Protein AF-A0A831TUT5-F1 (afdb_monomer_lite)

Secondary structure (DSSP, 8-state):
-----------HHHHHHHHHHHHHHHHHS---TTHHHHHHHHHHHHHHHHHHHHHHTT-TTHHHHHHHHHHHHHHHHHHHHHHHHH-GGGGGHHHHHHHHHHHHHHHHHTT-TT-HHHHHHHHHHHHHHHHHHHHHTT--SSHHHHHHHHHHHHHHHHHHHHHHHHS---

Radius of gyration: 16.53 Å; chains: 1; bounding box: 41×37×44 Å

Sequence (170 aa):
MKTKRIVIPHEHGGWAMVSVPFLFGMMAGEPQWMHLPLFLGWLFLYLSSYPFLQFLKRTSNREHWLKWGLIYGAVSILCLIPSVILNPSLFYFGPLLLGLLMVNIWHTIHKSERAMLNNICAILIFSIGGPAAYLLSGGSWDRMMALIMLFSFLHFMGSVFFVKSVFRER

pLDDT: mean 89.28, std 10.32, range [39.5, 97.0]

Foldseek 3Di:
DPPLDQQADPDPLVVCLQPVLLVLLQVLFPNDPLSVLVSLLSVLQVSLLVLVLVLLCVDPPNVSSVVSNVVSNVSSCVSCVVLCVQPVVLVVVVVVLVVLSVVLSVCSNVVNCVDPSNVLSSSLNSNVSNLSSNVSRVHDPDPVSVVSSVVSSCVSNVVVVVCCVVVPDD

Structure (mmCIF, N/CA/C/O backbone):
data_AF-A0A831TUT5-F1
#
_entry.id   AF-A0A831TUT5-F1
#
loop_
_atom_site.group_PDB
_atom_site.id
_atom_site.type_symbol
_atom_site.label_atom_id
_atom_site.label_alt_id
_atom_site.label_comp_id
_atom_site.label_asym_id
_atom_site.label_entity_id
_atom_site.label_seq_id
_atom_site.pdbx_PDB_ins_code
_atom_site.Cartn_x
_atom_site.Cartn_y
_atom_site.Cartn_z
_atom_site.occupancy
_atom_site.B_iso_or_equiv
_atom_site.auth_seq_id
_atom_site.auth_comp_id
_atom_site.auth_asym_id
_atom_site.auth_atom_id
_atom_site.pdbx_PDB_model_num
ATOM 1 N N . MET A 1 1 ? -17.697 -23.657 22.730 1.00 39.50 1 MET A N 1
ATOM 2 C CA . MET A 1 1 ? -16.396 -23.172 22.210 1.00 39.50 1 MET A CA 1
ATOM 3 C C . MET A 1 1 ? -16.662 -22.348 20.955 1.00 39.50 1 MET A C 1
ATOM 5 O O . MET A 1 1 ? -17.106 -22.918 19.970 1.00 39.50 1 MET A O 1
ATOM 9 N N . LYS A 1 2 ? -16.507 -21.013 20.989 1.00 42.97 2 LYS A N 1
ATOM 10 C CA . LYS A 1 2 ? -16.704 -20.180 19.787 1.00 42.97 2 LYS A CA 1
ATOM 11 C C . LYS A 1 2 ? -15.617 -20.551 18.777 1.00 42.97 2 LYS A C 1
ATOM 13 O O . LYS A 1 2 ? -14.436 -20.397 19.078 1.00 42.97 2 LYS A O 1
ATOM 18 N N . THR A 1 3 ? -16.011 -21.085 17.625 1.00 44.97 3 THR A N 1
ATOM 19 C CA . THR A 1 3 ? -15.109 -21.386 16.512 1.00 44.97 3 THR A CA 1
ATOM 20 C C . THR A 1 3 ? -14.293 -20.133 16.198 1.00 44.97 3 THR A C 1
ATOM 22 O O . THR A 1 3 ? -14.853 -19.088 15.866 1.00 44.97 3 THR A O 1
ATOM 25 N N . LYS A 1 4 ? -12.968 -20.199 16.388 1.00 55.97 4 LYS A N 1
ATOM 26 C CA . LYS A 1 4 ? -12.047 -19.113 16.024 1.00 55.97 4 LYS A CA 1
ATOM 27 C C . LYS A 1 4 ? -12.074 -18.996 14.499 1.00 55.97 4 LYS A C 1
ATOM 29 O O . LYS A 1 4 ? -11.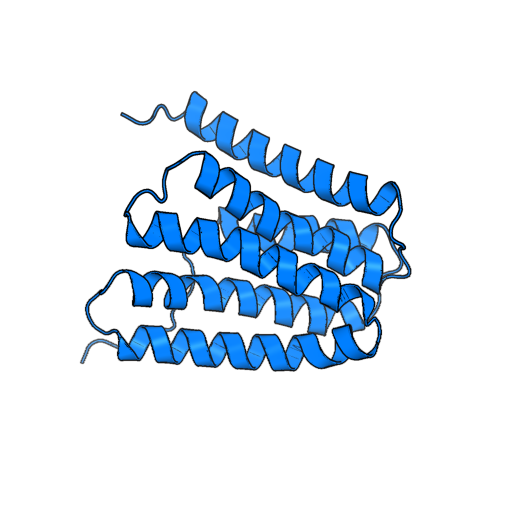375 -19.737 13.815 1.00 55.97 4 LYS A O 1
ATOM 34 N N . ARG A 1 5 ? -12.959 -18.141 13.980 1.00 74.69 5 ARG A N 1
ATOM 35 C CA . ARG A 1 5 ? -13.124 -17.900 12.543 1.00 74.69 5 ARG A CA 1
ATOM 36 C C . ARG A 1 5 ? -11.874 -17.225 11.978 1.00 74.69 5 ARG A C 1
ATOM 38 O O . ARG A 1 5 ? -11.171 -16.508 12.688 1.00 74.69 5 ARG A O 1
ATOM 45 N N . ILE A 1 6 ? -11.606 -17.489 10.704 1.00 74.38 6 ILE A N 1
ATOM 46 C CA . ILE A 1 6 ? -10.573 -16.801 9.929 1.00 74.38 6 ILE A CA 1
ATOM 47 C C . ILE A 1 6 ? -10.918 -15.308 9.895 1.00 74.38 6 ILE A C 1
ATOM 49 O O . ILE A 1 6 ? -12.084 -14.941 9.739 1.00 74.38 6 ILE A O 1
ATOM 53 N N . VAL A 1 7 ? -9.910 -14.457 10.073 1.00 77.38 7 VAL A N 1
ATOM 54 C CA . VAL A 1 7 ? -10.069 -13.002 10.042 1.00 77.38 7 VAL A CA 1
ATOM 55 C C . VAL A 1 7 ? -9.975 -12.529 8.595 1.00 77.38 7 VAL A C 1
ATOM 57 O O . VAL A 1 7 ? -8.916 -12.661 7.983 1.00 77.38 7 VAL A O 1
ATOM 60 N N . ILE A 1 8 ? -11.071 -11.997 8.052 1.00 73.12 8 ILE A N 1
ATOM 61 C CA . ILE A 1 8 ? -11.153 -11.478 6.680 1.00 73.12 8 ILE A CA 1
ATOM 62 C C . ILE A 1 8 ? -11.900 -10.135 6.714 1.00 73.12 8 ILE A C 1
ATOM 64 O O . ILE A 1 8 ? -12.927 -10.051 7.393 1.00 73.12 8 ILE A O 1
ATOM 68 N N . PRO A 1 9 ? -11.427 -9.091 6.007 1.00 78.31 9 PRO A N 1
ATOM 69 C CA . PRO A 1 9 ? -12.164 -7.840 5.860 1.00 78.31 9 PRO A CA 1
ATOM 70 C C . PRO A 1 9 ? -13.530 -8.050 5.191 1.00 78.31 9 PRO A C 1
ATOM 72 O O . PRO A 1 9 ? -13.635 -8.693 4.146 1.00 78.31 9 PRO A O 1
ATOM 75 N N . HIS A 1 10 ? -14.576 -7.464 5.774 1.00 73.88 10 HIS A N 1
ATOM 76 C CA . HIS A 1 10 ? -15.952 -7.561 5.266 1.00 73.88 10 HIS A CA 1
ATOM 77 C C . HIS A 1 10 ? -16.309 -6.472 4.238 1.00 73.88 10 HIS A C 1
ATOM 79 O O . HIS A 1 10 ? -17.385 -6.506 3.651 1.00 73.88 10 HIS A O 1
ATOM 85 N N . GLU A 1 11 ? -15.413 -5.512 4.008 1.00 75.50 11 GLU A N 1
ATOM 86 C CA . GLU A 1 11 ? -15.658 -4.351 3.153 1.00 75.50 11 GLU A CA 1
ATOM 87 C C . GLU A 1 11 ? -15.548 -4.718 1.668 1.00 75.50 11 GLU A C 1
ATOM 89 O O . GLU A 1 11 ? -14.447 -4.822 1.126 1.00 75.50 11 GLU A O 1
ATOM 94 N N . HIS A 1 12 ? -16.684 -4.867 0.979 1.00 76.69 12 HIS A N 1
ATOM 95 C CA . HIS A 1 12 ? -16.717 -5.151 -0.464 1.00 76.69 12 HIS A CA 1
ATOM 96 C C . HIS A 1 12 ? -15.950 -4.109 -1.296 1.00 76.69 12 HIS A C 1
ATOM 98 O O . HIS A 1 12 ? -15.275 -4.466 -2.261 1.00 76.69 12 HIS A O 1
ATOM 104 N N . GLY A 1 13 ? -15.978 -2.835 -0.885 1.00 79.44 13 GLY A N 1
ATOM 105 C CA . GLY A 1 13 ? -15.221 -1.766 -1.543 1.00 79.44 13 GLY A CA 1
ATOM 106 C C . GLY A 1 13 ? -13.702 -1.954 -1.468 1.00 79.44 13 GLY A C 1
ATOM 107 O O . GLY A 1 13 ? -13.004 -1.650 -2.432 1.00 79.44 13 GLY A O 1
ATOM 108 N N . GLY A 1 14 ? -13.185 -2.527 -0.375 1.00 84.75 14 GLY A N 1
ATOM 109 C CA . GLY A 1 14 ? -11.751 -2.791 -0.215 1.00 84.75 14 GLY A CA 1
ATOM 110 C C . GLY A 1 14 ? -11.223 -3.829 -1.208 1.00 84.75 14 GLY A C 1
ATOM 111 O O . GLY A 1 14 ? -10.119 -3.685 -1.727 1.00 84.75 14 GLY A O 1
ATOM 112 N N . TRP A 1 15 ? -12.044 -4.826 -1.550 1.00 90.12 15 TRP A N 1
ATOM 113 C CA . TRP A 1 15 ? -11.713 -5.826 -2.569 1.00 90.12 15 TRP A CA 1
ATOM 114 C C . TRP A 1 15 ? -11.612 -5.219 -3.972 1.00 90.12 15 TRP A C 1
ATOM 116 O O . TRP A 1 15 ? -10.708 -5.555 -4.732 1.00 90.12 15 TRP A O 1
ATOM 126 N N . ALA A 1 16 ? -12.485 -4.269 -4.311 1.00 91.06 16 ALA A N 1
ATOM 127 C CA . ALA A 1 16 ? -12.348 -3.529 -5.563 1.00 91.06 16 ALA A CA 1
ATOM 128 C C . ALA A 1 16 ? -11.079 -2.658 -5.556 1.00 91.06 16 ALA A C 1
ATOM 130 O O . ALA A 1 16 ? -10.329 -2.652 -6.529 1.00 91.06 16 ALA A O 1
ATOM 131 N N . MET A 1 17 ? -10.799 -1.976 -4.442 1.00 93.38 17 MET A N 1
ATOM 132 C CA . MET A 1 17 ? -9.627 -1.106 -4.301 1.00 93.38 17 MET A CA 1
ATOM 133 C C . MET A 1 17 ? -8.294 -1.863 -4.350 1.00 93.38 17 MET A C 1
ATOM 135 O O . MET A 1 17 ? -7.319 -1.323 -4.862 1.00 93.38 17 MET A O 1
ATOM 139 N N . VAL A 1 18 ? -8.224 -3.108 -3.865 1.00 94.31 18 VAL A N 1
ATOM 140 C CA . VAL A 1 18 ? -6.990 -3.912 -3.944 1.00 94.31 18 VAL A CA 1
ATOM 141 C C . VAL A 1 18 ? -6.759 -4.477 -5.351 1.00 94.31 18 VAL A C 1
ATOM 143 O O . VAL A 1 18 ? -5.614 -4.570 -5.790 1.00 94.31 18 VAL A O 1
ATOM 146 N N . SER A 1 19 ? -7.832 -4.827 -6.070 1.00 94.88 19 SER A N 1
ATOM 147 C CA . SER A 1 19 ? -7.754 -5.511 -7.366 1.00 94.88 19 SER A CA 1
ATOM 148 C C . SER A 1 19 ? -7.708 -4.566 -8.565 1.00 94.88 19 SER A C 1
ATOM 150 O O . SER A 1 19 ? -6.895 -4.765 -9.462 1.00 94.88 19 SER A O 1
ATOM 152 N N . VAL A 1 20 ? -8.559 -3.540 -8.612 1.00 95.00 20 VAL A N 1
ATOM 153 C CA . VAL A 1 20 ? -8.744 -2.715 -9.818 1.00 95.00 20 VAL A CA 1
ATOM 154 C C . VAL A 1 20 ? -7.488 -1.913 -10.191 1.00 95.00 20 VAL A C 1
ATOM 156 O O . VAL A 1 20 ? -7.064 -2.033 -11.341 1.00 95.00 20 VAL A O 1
ATOM 159 N N . PRO A 1 21 ? -6.832 -1.158 -9.280 1.00 95.19 21 PRO A N 1
ATOM 160 C CA . PRO A 1 21 ? -5.592 -0.451 -9.611 1.00 95.19 21 PRO A CA 1
ATOM 161 C C . PRO A 1 21 ? -4.508 -1.405 -10.106 1.00 95.19 21 PRO A C 1
ATOM 163 O O . PRO A 1 21 ? -3.834 -1.119 -11.092 1.00 95.19 21 PRO A O 1
ATOM 166 N N . PHE A 1 22 ? -4.376 -2.559 -9.446 1.00 96.38 22 PHE A N 1
ATOM 167 C CA . PHE A 1 22 ? -3.393 -3.579 -9.790 1.00 96.38 22 PHE A CA 1
ATOM 168 C C . PHE A 1 22 ? -3.598 -4.111 -11.212 1.00 96.38 22 PHE A C 1
ATOM 170 O O . PHE A 1 22 ? -2.653 -4.157 -11.997 1.00 96.38 22 PHE A O 1
ATOM 177 N N . LEU A 1 23 ? -4.837 -4.474 -11.560 1.00 95.12 23 LEU A N 1
ATOM 178 C CA . LEU A 1 23 ? -5.174 -4.971 -12.893 1.00 95.12 23 LEU A CA 1
ATOM 179 C C . LEU A 1 23 ? -4.924 -3.911 -13.968 1.00 95.12 23 LEU A C 1
ATOM 181 O O . LEU A 1 23 ? -4.353 -4.239 -15.003 1.00 95.12 23 LEU A O 1
ATOM 185 N N . PHE A 1 24 ? -5.276 -2.646 -13.713 1.00 93.50 24 PHE A N 1
ATOM 186 C CA . PHE A 1 24 ? -4.961 -1.553 -14.635 1.00 93.50 24 PHE A CA 1
ATOM 187 C C . PHE A 1 24 ? -3.456 -1.390 -14.845 1.00 93.50 24 PHE A C 1
ATOM 189 O O . PHE A 1 24 ? -3.017 -1.256 -15.983 1.00 93.50 24 PHE A O 1
ATOM 196 N N . GLY A 1 25 ? -2.667 -1.437 -13.770 1.00 94.25 25 GLY A N 1
ATOM 197 C CA . GLY A 1 25 ? -1.211 -1.360 -13.856 1.00 94.25 25 GLY A CA 1
ATOM 198 C C . GLY A 1 25 ? -0.603 -2.503 -14.662 1.00 94.25 25 GLY A C 1
ATOM 199 O O . GLY A 1 25 ? 0.216 -2.265 -15.542 1.00 94.25 25 GLY A O 1
ATOM 200 N N . MET A 1 26 ? -1.061 -3.730 -14.408 1.00 94.94 26 MET A N 1
ATOM 201 C CA . MET A 1 26 ? -0.645 -4.925 -15.144 1.00 94.94 26 MET A CA 1
ATOM 202 C C . MET A 1 26 ? -0.995 -4.842 -16.636 1.00 94.94 26 MET A C 1
ATOM 204 O O . MET A 1 26 ? -0.174 -5.191 -17.474 1.00 94.94 26 MET A O 1
ATOM 208 N N . MET A 1 27 ? -2.211 -4.400 -16.971 1.00 93.44 27 MET A N 1
ATOM 209 C CA . MET A 1 27 ? -2.675 -4.293 -18.361 1.00 93.44 27 MET A CA 1
ATOM 210 C C . MET A 1 27 ? -2.041 -3.124 -19.123 1.00 93.44 27 MET A C 1
ATOM 212 O O . MET A 1 27 ? -2.023 -3.143 -20.349 1.00 93.44 27 MET A O 1
ATOM 216 N N . ALA A 1 28 ? -1.568 -2.097 -18.416 1.00 92.38 28 ALA A N 1
ATOM 217 C CA . ALA A 1 28 ? -0.894 -0.952 -19.018 1.00 92.38 28 ALA A CA 1
ATOM 218 C C . ALA A 1 28 ? 0.551 -1.251 -19.453 1.00 92.38 28 ALA A C 1
ATOM 220 O O . ALA A 1 28 ? 1.093 -0.504 -20.266 1.00 92.38 28 ALA A O 1
ATOM 221 N N . GLY A 1 29 ? 1.174 -2.297 -18.906 1.00 88.94 29 GLY A N 1
ATOM 222 C CA . GLY A 1 29 ? 2.450 -2.830 -19.383 1.00 88.94 29 GLY A CA 1
ATOM 223 C C . GLY A 1 29 ? 2.273 -4.185 -20.067 1.00 88.94 29 GLY A C 1
ATOM 224 O O . GLY A 1 29 ? 1.233 -4.467 -20.656 1.00 88.94 29 GLY A O 1
ATOM 225 N N . GLU A 1 30 ? 3.291 -5.037 -19.973 1.00 89.62 30 GLU A N 1
ATOM 226 C CA . GLU A 1 30 ? 3.256 -6.426 -20.438 1.00 89.62 30 GLU A CA 1
ATOM 227 C C . GLU A 1 30 ? 2.898 -7.416 -19.306 1.00 89.62 30 GLU A C 1
ATOM 229 O O . GLU A 1 30 ? 3.710 -7.641 -18.396 1.00 89.62 30 GLU A O 1
ATOM 234 N N . PRO A 1 31 ? 1.712 -8.058 -19.346 1.00 91.00 31 PRO A N 1
ATOM 235 C CA . PRO A 1 31 ? 1.324 -9.042 -18.345 1.00 91.00 31 PRO A CA 1
ATOM 236 C C . PRO A 1 31 ? 2.278 -10.240 -18.306 1.00 91.00 31 PRO A C 1
ATOM 238 O O . PRO A 1 31 ? 2.460 -10.957 -19.288 1.00 91.00 31 PRO A O 1
ATOM 241 N N . GLN A 1 32 ? 2.832 -10.505 -17.128 1.00 92.12 32 GLN A N 1
ATOM 242 C CA . GLN A 1 32 ? 3.735 -11.623 -16.863 1.00 92.12 32 GLN A CA 1
ATOM 243 C C . GLN A 1 32 ? 3.314 -12.460 -15.650 1.00 92.12 32 GLN A C 1
ATOM 245 O O . GLN A 1 32 ? 2.619 -12.001 -14.742 1.00 92.12 32 GLN A O 1
ATOM 250 N N . TRP A 1 33 ? 3.824 -13.690 -15.578 1.00 92.19 33 TRP A N 1
ATOM 251 C CA . TRP A 1 33 ? 3.565 -14.618 -14.471 1.00 92.19 33 TRP A CA 1
ATOM 252 C C . TRP A 1 33 ? 3.951 -14.065 -13.094 1.00 92.19 33 TRP A C 1
ATOM 254 O O . TRP A 1 33 ? 3.334 -14.431 -12.095 1.00 92.19 33 TRP A O 1
ATOM 264 N N . MET A 1 34 ? 4.921 -13.147 -13.032 1.00 92.56 34 MET A N 1
ATOM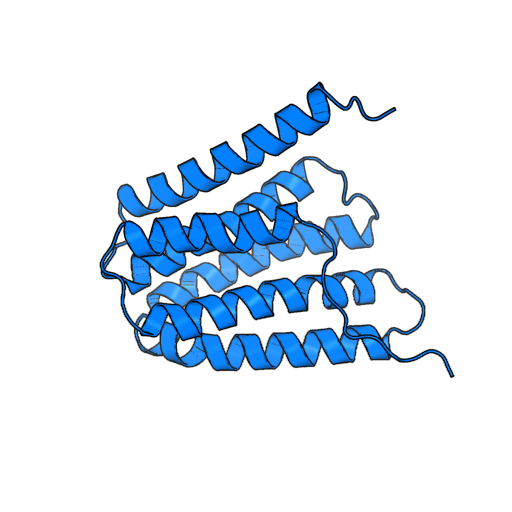 265 C CA . MET A 1 34 ? 5.368 -12.527 -11.782 1.00 92.56 34 MET A CA 1
ATOM 266 C C . MET A 1 34 ? 4.320 -11.592 -11.151 1.00 92.56 34 MET A C 1
ATOM 268 O O . MET A 1 34 ? 4.404 -11.290 -9.961 1.00 92.56 34 MET A O 1
ATOM 272 N N . HIS A 1 35 ? 3.269 -11.194 -11.877 1.00 93.75 35 HIS A N 1
ATOM 273 C CA . HIS A 1 35 ? 2.149 -10.485 -11.251 1.00 93.75 35 HIS A CA 1
ATOM 274 C C . HIS A 1 35 ? 1.377 -11.353 -10.267 1.00 93.75 35 HIS A C 1
ATOM 276 O O . HIS A 1 35 ? 0.774 -10.809 -9.350 1.00 93.75 35 HIS A O 1
ATOM 282 N N . LEU A 1 36 ? 1.395 -12.680 -10.413 1.00 94.88 36 LEU A N 1
ATOM 283 C CA . LEU A 1 36 ? 0.705 -13.566 -9.484 1.00 94.88 36 LEU A CA 1
ATOM 284 C C . LEU A 1 36 ? 1.314 -13.503 -8.069 1.00 94.88 36 LEU A C 1
ATOM 286 O O . LEU A 1 36 ? 0.571 -13.192 -7.136 1.00 94.88 36 LEU A O 1
ATOM 290 N N . PRO A 1 37 ? 2.630 -13.725 -7.863 1.00 95.44 37 PRO A N 1
ATOM 291 C CA . PRO A 1 37 ? 3.236 -13.548 -6.546 1.00 95.44 37 PRO A CA 1
ATOM 292 C C . PRO A 1 37 ? 3.163 -12.095 -6.061 1.00 95.44 37 PRO A C 1
ATOM 294 O O . PRO A 1 37 ? 2.887 -11.885 -4.882 1.00 95.44 37 PRO A O 1
ATOM 297 N N . LEU A 1 38 ? 3.301 -11.092 -6.940 1.00 95.94 38 LEU A N 1
ATOM 298 C CA . LEU A 1 38 ? 3.122 -9.689 -6.548 1.00 95.94 38 LEU A CA 1
ATOM 299 C C . LEU A 1 38 ? 1.701 -9.424 -6.021 1.00 95.94 38 LEU A C 1
ATOM 301 O O . LEU A 1 38 ? 1.541 -8.827 -4.958 1.00 95.94 38 LEU A O 1
ATOM 305 N N . PHE A 1 39 ? 0.673 -9.895 -6.732 1.00 96.75 39 PHE A N 1
ATOM 306 C CA . PHE A 1 39 ? -0.724 -9.724 -6.345 1.00 96.75 39 PHE A CA 1
ATOM 307 C C . PHE A 1 39 ? -1.047 -10.477 -5.060 1.00 96.75 39 PHE A C 1
ATOM 309 O O . PHE A 1 39 ? -1.707 -9.925 -4.189 1.00 96.75 39 PHE A O 1
ATOM 316 N N . LEU A 1 40 ? -0.564 -11.713 -4.903 1.00 96.69 40 LEU A N 1
ATOM 317 C CA . LEU A 1 40 ? -0.730 -12.462 -3.657 1.00 96.69 40 LEU A CA 1
ATOM 318 C C . LEU A 1 40 ? -0.055 -11.733 -2.496 1.00 96.69 40 LEU A C 1
ATOM 320 O O . LEU A 1 40 ? -0.671 -11.545 -1.450 1.00 96.69 40 LEU A O 1
ATOM 324 N N . GLY A 1 41 ? 1.170 -11.250 -2.695 1.00 96.69 41 GLY A N 1
ATOM 325 C CA . GLY A 1 41 ? 1.888 -10.442 -1.717 1.00 96.69 41 GLY A CA 1
ATOM 326 C C . GLY A 1 41 ? 1.100 -9.204 -1.297 1.00 96.69 41 GLY A C 1
ATOM 327 O O . GLY A 1 41 ? 0.893 -8.964 -0.106 1.00 96.69 41 GLY A O 1
ATOM 328 N N . TRP A 1 42 ? 0.589 -8.467 -2.279 1.00 97.00 42 TRP A N 1
ATOM 329 C CA . TRP A 1 42 ? -0.255 -7.289 -2.099 1.00 97.00 42 TRP A CA 1
ATOM 330 C C . TRP A 1 42 ? -1.579 -7.597 -1.386 1.00 97.00 42 TRP A C 1
ATOM 332 O O . TRP A 1 42 ? -1.964 -6.915 -0.434 1.00 97.00 42 TRP A O 1
ATOM 342 N N . LEU A 1 43 ? -2.250 -8.675 -1.784 1.00 95.88 43 LEU A N 1
ATOM 343 C CA . LEU A 1 43 ? -3.504 -9.121 -1.199 1.00 95.88 43 LEU A CA 1
ATOM 344 C C . LEU A 1 43 ? -3.323 -9.542 0.262 1.00 95.88 43 LEU A C 1
ATOM 346 O O . LEU A 1 43 ? -4.102 -9.139 1.125 1.00 95.88 43 LEU A O 1
ATOM 350 N N . PHE A 1 44 ? -2.287 -10.323 0.566 1.00 95.56 44 PHE A N 1
ATOM 351 C CA . PHE A 1 44 ? -1.989 -10.726 1.938 1.00 95.56 44 PHE A CA 1
ATOM 352 C C . PHE A 1 44 ? -1.529 -9.547 2.801 1.00 95.56 44 PHE A C 1
ATOM 354 O O . PHE A 1 44 ? -1.825 -9.529 3.996 1.00 95.56 44 PHE A O 1
ATOM 361 N N . LEU A 1 45 ? -0.891 -8.527 2.216 1.00 94.94 45 LEU A N 1
ATOM 362 C CA . LEU A 1 45 ? -0.590 -7.280 2.922 1.00 94.94 45 LEU A CA 1
ATOM 363 C C . LEU A 1 45 ? -1.883 -6.564 3.336 1.00 94.94 45 LEU A C 1
ATOM 365 O O . LEU A 1 45 ? -2.033 -6.168 4.495 1.00 94.94 45 LEU A O 1
ATOM 369 N N . TYR A 1 46 ? -2.854 -6.477 2.421 1.00 93.69 46 TYR A N 1
ATOM 370 C CA . TYR A 1 46 ? -4.192 -5.968 2.720 1.00 93.69 46 TYR A CA 1
ATOM 371 C C . TYR A 1 46 ? -4.888 -6.800 3.809 1.00 93.69 46 TYR A C 1
ATOM 373 O O . TYR A 1 46 ? -5.351 -6.235 4.804 1.00 93.69 46 TYR A O 1
ATOM 381 N N . LEU A 1 47 ? -4.891 -8.132 3.696 1.00 92.81 47 LEU A N 1
ATOM 382 C CA . LEU A 1 47 ? -5.472 -9.018 4.711 1.00 92.81 47 LEU A CA 1
ATOM 383 C C . LEU A 1 47 ? -4.787 -8.890 6.073 1.00 92.81 47 LEU A C 1
ATOM 385 O O . LEU A 1 47 ? -5.463 -9.012 7.088 1.00 92.81 47 LEU A O 1
ATOM 389 N N . SER A 1 48 ? -3.478 -8.631 6.108 1.00 93.75 48 SER A N 1
ATOM 390 C CA . SER A 1 48 ? -2.700 -8.393 7.328 1.00 93.75 48 SER A CA 1
ATOM 391 C C . SER A 1 48 ? -3.033 -7.052 7.985 1.00 93.75 48 SER A C 1
ATOM 393 O O . SER A 1 48 ? -3.020 -6.944 9.214 1.00 93.75 48 SER A O 1
ATOM 395 N N . SER A 1 49 ? -3.351 -6.024 7.192 1.00 91.00 49 SER A N 1
ATOM 396 C CA . SER A 1 49 ? -3.624 -4.677 7.709 1.00 91.00 49 SER A CA 1
ATOM 397 C C . SER A 1 49 ? -4.802 -4.662 8.692 1.00 91.00 49 SER A C 1
ATOM 399 O O . SER A 1 49 ? -4.697 -4.091 9.775 1.00 91.00 49 SER A O 1
ATOM 401 N N . TYR A 1 50 ? -5.887 -5.374 8.387 1.00 89.12 50 TYR A N 1
ATOM 402 C CA . TYR A 1 50 ? -7.088 -5.428 9.222 1.00 89.12 50 TYR A CA 1
ATOM 403 C C . TYR A 1 50 ? -6.859 -6.003 10.639 1.00 89.12 50 TYR A C 1
ATOM 405 O O . TYR A 1 50 ? -7.127 -5.295 11.615 1.00 89.12 50 TYR A O 1
ATOM 413 N N . PRO A 1 51 ? -6.338 -7.238 10.818 1.00 90.19 51 PRO A N 1
ATOM 414 C CA . PRO A 1 51 ? -6.031 -7.775 12.137 1.00 90.19 51 PRO A CA 1
ATOM 415 C C . PRO A 1 51 ? -4.979 -6.944 12.874 1.00 90.19 51 PRO A C 1
ATOM 417 O O . PRO A 1 51 ? -5.076 -6.791 14.091 1.00 90.19 51 PRO A O 1
ATOM 420 N N . PHE A 1 52 ? -4.008 -6.368 12.162 1.00 90.31 52 PHE A N 1
ATOM 421 C CA . PHE A 1 52 ? -2.995 -5.514 12.776 1.00 90.31 52 PHE A CA 1
ATOM 422 C C . PHE A 1 52 ? -3.600 -4.227 13.359 1.00 90.31 52 PHE A C 1
ATOM 424 O O . PHE A 1 52 ? -3.383 -3.909 14.530 1.00 90.31 52 PHE A O 1
ATOM 431 N N . LEU A 1 53 ? -4.438 -3.525 12.592 1.00 89.25 53 LEU A N 1
ATOM 432 C CA . LEU A 1 53 ? -5.159 -2.344 13.071 1.00 89.25 53 LEU A CA 1
ATOM 433 C C . LEU A 1 53 ? -6.095 -2.694 14.237 1.00 89.25 53 LEU A C 1
ATOM 435 O O . LEU A 1 53 ? -6.159 -1.968 15.230 1.00 89.25 53 LEU A O 1
ATOM 439 N N . GLN A 1 54 ? -6.770 -3.842 14.176 1.00 88.56 54 GLN A N 1
ATOM 440 C CA . GLN A 1 54 ? -7.656 -4.296 15.244 1.00 88.56 54 GLN A CA 1
ATOM 441 C C . GLN A 1 54 ? -6.898 -4.640 16.542 1.00 88.56 54 GLN A C 1
ATOM 443 O O . GLN A 1 54 ? -7.370 -4.331 17.640 1.00 88.56 54 GLN A O 1
ATOM 448 N N . PHE A 1 55 ? -5.693 -5.208 16.438 1.00 88.38 55 PHE A N 1
ATOM 449 C CA . PHE A 1 55 ? -4.794 -5.431 17.574 1.00 88.38 55 PHE A CA 1
ATOM 450 C C . PHE A 1 55 ? -4.412 -4.115 18.284 1.00 88.38 55 PHE A C 1
ATOM 452 O O . PHE A 1 55 ? -4.401 -4.048 19.526 1.00 88.38 55 PHE A O 1
ATOM 459 N N . LEU A 1 56 ? -4.161 -3.051 17.511 1.00 87.56 56 LEU A N 1
ATOM 460 C CA . LEU A 1 56 ? -3.808 -1.725 18.030 1.00 87.56 56 LEU A CA 1
ATOM 461 C C . LEU A 1 56 ? -4.953 -1.070 18.813 1.00 87.56 56 LEU A C 1
ATOM 463 O O . LEU A 1 56 ? -4.701 -0.443 19.843 1.00 87.56 56 LEU A O 1
ATOM 467 N N . LYS A 1 57 ? -6.211 -1.315 18.426 1.00 84.19 57 LYS A N 1
ATOM 468 C CA . LYS A 1 57 ? -7.418 -0.810 19.115 1.00 84.19 57 LYS A CA 1
ATOM 469 C C . LYS A 1 57 ? -7.660 -1.393 20.520 1.00 84.19 57 LYS A C 1
ATOM 471 O O . LYS A 1 57 ? -8.699 -1.127 21.119 1.00 84.19 57 LYS A O 1
ATOM 476 N N . ARG A 1 58 ? -6.725 -2.182 21.072 1.00 71.94 58 ARG A N 1
ATOM 477 C CA . ARG A 1 58 ? -6.809 -2.818 22.408 1.00 71.94 58 ARG A CA 1
ATOM 478 C C . ARG A 1 58 ? -8.071 -3.669 22.607 1.00 71.94 58 ARG A C 1
ATOM 480 O O . ARG A 1 58 ? -8.635 -3.715 23.695 1.00 71.94 58 ARG A O 1
ATOM 487 N N . THR A 1 59 ? -8.522 -4.338 21.550 1.00 70.12 59 THR A N 1
ATOM 488 C CA . THR A 1 59 ? -9.713 -5.192 21.599 1.00 70.12 59 THR A CA 1
ATOM 489 C C . THR A 1 59 ? -9.491 -6.464 22.433 1.00 70.12 59 THR A C 1
ATOM 491 O O . THR A 1 59 ? -8.356 -6.886 22.669 1.00 70.12 59 THR A O 1
ATOM 494 N N . SER A 1 60 ? -10.581 -7.115 22.844 1.00 69.62 60 SER A N 1
ATOM 495 C CA . SER A 1 60 ? -10.532 -8.463 23.419 1.00 69.62 60 SER A CA 1
ATOM 496 C C . SER A 1 60 ? -9.972 -9.460 22.387 1.00 69.62 60 SER A C 1
ATOM 498 O O . SER A 1 60 ? -10.269 -9.359 21.195 1.00 69.62 60 SER A O 1
ATOM 500 N N . ASN A 1 61 ? -9.160 -10.427 22.829 1.00 82.56 61 ASN A N 1
ATOM 501 C CA . ASN A 1 61 ? -8.437 -11.406 21.993 1.00 82.56 61 ASN A CA 1
ATOM 502 C C . ASN A 1 61 ? -7.238 -10.865 21.185 1.00 82.56 61 ASN A C 1
ATOM 504 O O . ASN A 1 61 ? -7.021 -11.283 20.048 1.00 82.56 61 ASN A O 1
ATOM 508 N N . ARG A 1 62 ? -6.417 -9.979 21.765 1.00 84.56 62 ARG A N 1
ATOM 509 C CA . ARG A 1 62 ? -5.185 -9.450 21.135 1.00 84.56 62 ARG A CA 1
ATOM 510 C C . ARG A 1 62 ? -4.292 -10.507 20.484 1.00 84.56 62 ARG A C 1
ATOM 512 O O . ARG A 1 62 ? -3.849 -10.300 19.361 1.00 84.56 62 ARG A O 1
ATOM 519 N N . GLU A 1 63 ? -4.072 -11.639 21.147 1.00 86.94 63 GLU A N 1
ATOM 520 C CA . GLU A 1 63 ? -3.253 -12.734 20.608 1.00 86.94 63 GLU A CA 1
ATOM 521 C C . GLU A 1 63 ? -3.807 -13.299 19.297 1.00 86.94 63 GLU A C 1
ATOM 523 O O . GLU A 1 63 ? -3.049 -13.653 18.399 1.00 86.94 63 GLU A O 1
ATOM 528 N N . HIS A 1 64 ? -5.133 -13.365 19.159 1.00 87.75 64 HIS A N 1
ATOM 529 C CA . HIS A 1 64 ? -5.772 -13.869 17.948 1.00 87.75 64 HIS A CA 1
ATOM 530 C C . HIS A 1 64 ? -5.550 -12.926 16.761 1.00 87.75 64 HIS A C 1
ATOM 532 O O . HIS A 1 64 ? -5.210 -13.384 15.672 1.00 87.75 64 HIS A O 1
ATOM 538 N N . TRP A 1 65 ? -5.700 -11.620 16.988 1.00 89.12 65 TRP A N 1
ATOM 539 C CA . TRP A 1 65 ? -5.456 -10.596 15.974 1.00 89.12 65 TRP A CA 1
ATOM 540 C C . TRP A 1 65 ? -3.984 -10.548 15.574 1.00 89.12 65 TRP A C 1
ATOM 542 O O . TRP A 1 65 ? -3.672 -10.595 14.388 1.00 89.12 65 TRP A O 1
ATOM 552 N N . LEU A 1 66 ? -3.075 -10.557 16.551 1.00 90.31 66 LEU A N 1
ATOM 553 C CA . LEU A 1 66 ? -1.642 -10.566 16.279 1.00 90.31 66 LEU A CA 1
ATOM 554 C C . LEU A 1 66 ? -1.223 -11.823 15.507 1.00 90.31 66 LEU A C 1
ATOM 556 O O . LEU A 1 66 ? -0.488 -11.715 14.533 1.00 90.31 66 LEU A O 1
ATOM 560 N N . LYS A 1 67 ? -1.740 -13.002 15.882 1.00 91.62 67 LYS A N 1
ATOM 561 C CA . LYS A 1 67 ? -1.454 -14.260 15.182 1.00 91.62 67 LYS A CA 1
ATOM 562 C C . LYS A 1 67 ? -1.828 -14.184 13.700 1.00 91.62 67 LYS A C 1
ATOM 564 O O . LYS A 1 67 ? -1.005 -14.526 12.860 1.00 91.62 67 LYS A O 1
ATOM 569 N N . TRP A 1 68 ? -3.041 -13.740 13.371 1.00 91.25 68 TRP A N 1
ATOM 570 C CA . TRP A 1 68 ? -3.469 -13.638 11.971 1.00 91.25 68 TRP A CA 1
ATOM 571 C C . TRP A 1 68 ? -2.746 -12.528 11.208 1.00 91.25 68 TRP A C 1
ATOM 573 O O . TRP A 1 68 ? -2.379 -12.745 10.058 1.00 91.25 68 TRP A O 1
ATOM 583 N N . GLY A 1 69 ? -2.473 -11.388 11.851 1.00 92.31 69 GLY A N 1
ATOM 584 C CA . GLY A 1 69 ? -1.640 -10.337 11.264 1.00 92.31 69 GLY A CA 1
ATOM 585 C C . GLY A 1 69 ? -0.242 -10.843 10.912 1.00 92.31 69 GLY A C 1
ATOM 586 O O . GLY A 1 69 ? 0.216 -10.649 9.795 1.00 92.31 69 GLY A O 1
ATOM 587 N N . LEU A 1 70 ? 0.410 -11.581 11.813 1.00 94.38 70 LEU A N 1
ATOM 588 C CA . LEU A 1 70 ? 1.730 -12.160 11.550 1.00 94.38 70 LEU A CA 1
ATOM 589 C C . LEU A 1 70 ? 1.695 -13.242 10.465 1.00 94.38 70 LEU A C 1
ATOM 591 O O . LEU A 1 70 ? 2.586 -13.266 9.625 1.00 94.38 70 LEU A O 1
ATOM 595 N N . ILE A 1 71 ? 0.677 -14.110 10.449 1.00 94.75 71 ILE A N 1
ATOM 596 C CA . ILE A 1 71 ? 0.533 -15.143 9.410 1.00 94.75 71 ILE A CA 1
ATOM 597 C C . ILE A 1 71 ? 0.378 -14.494 8.033 1.00 94.75 71 ILE A C 1
ATOM 599 O O . ILE A 1 71 ? 1.136 -14.813 7.121 1.00 94.75 71 ILE A O 1
ATOM 603 N N . TYR A 1 72 ? -0.567 -13.564 7.876 1.00 95.00 72 TYR A N 1
ATOM 604 C CA . TYR A 1 72 ? -0.777 -12.892 6.595 1.00 95.00 72 TYR A CA 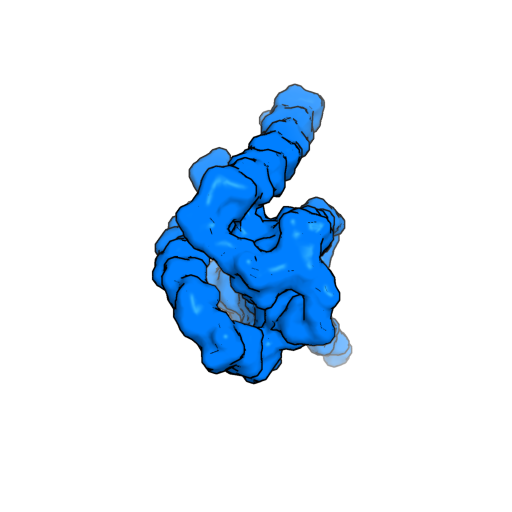1
ATOM 605 C C . TYR A 1 72 ? 0.419 -12.024 6.199 1.00 95.00 72 TYR A C 1
ATOM 607 O O . TYR A 1 72 ? 0.824 -12.052 5.042 1.00 95.00 72 TYR A O 1
ATOM 615 N N . GLY A 1 73 ? 1.035 -11.316 7.149 1.00 94.88 73 GLY A N 1
ATOM 616 C CA . GLY A 1 73 ? 2.246 -10.536 6.905 1.00 94.88 73 GLY A CA 1
ATOM 617 C C . GLY A 1 73 ? 3.424 -11.399 6.446 1.00 94.88 73 GLY A C 1
ATOM 618 O O . GLY A 1 73 ? 4.104 -11.046 5.487 1.00 94.88 73 GLY A O 1
ATOM 619 N N . ALA A 1 74 ? 3.636 -12.565 7.061 1.00 96.50 74 ALA A N 1
ATOM 620 C CA . ALA A 1 74 ? 4.692 -13.493 6.661 1.00 96.50 74 ALA A CA 1
ATOM 621 C C . ALA A 1 74 ? 4.466 -14.050 5.247 1.00 96.50 74 ALA A C 1
ATOM 623 O O . ALA A 1 74 ? 5.398 -14.070 4.444 1.00 96.50 74 ALA A O 1
ATOM 624 N N . VAL A 1 75 ? 3.229 -14.449 4.923 1.00 96.56 75 VAL A N 1
ATOM 625 C CA . VAL A 1 75 ? 2.867 -14.906 3.570 1.00 96.56 75 VAL A CA 1
ATOM 626 C C . VAL A 1 75 ? 3.043 -13.776 2.556 1.00 96.56 75 VAL A C 1
ATOM 628 O O . VAL A 1 75 ? 3.602 -13.998 1.486 1.00 96.56 75 VAL A O 1
ATOM 631 N N . SER A 1 76 ? 2.638 -12.554 2.913 1.00 96.50 76 SER A N 1
ATOM 632 C CA . SER A 1 76 ? 2.830 -11.369 2.079 1.00 96.50 76 SER A CA 1
ATOM 633 C C . SER A 1 76 ? 4.304 -11.155 1.737 1.00 96.50 76 SER A C 1
ATOM 635 O O . SER A 1 76 ? 4.650 -11.082 0.560 1.00 96.50 76 SER A O 1
ATOM 637 N N . ILE A 1 77 ? 5.186 -11.143 2.742 1.00 95.12 77 ILE A N 1
ATOM 638 C CA . ILE A 1 77 ? 6.632 -10.973 2.546 1.00 95.12 77 ILE A CA 1
ATOM 639 C C . ILE A 1 77 ? 7.193 -12.087 1.654 1.00 95.12 77 ILE A C 1
ATOM 641 O O . ILE A 1 77 ? 7.896 -11.791 0.690 1.00 95.12 77 ILE A O 1
ATOM 645 N N . LEU A 1 78 ? 6.841 -13.349 1.918 1.00 96.31 78 LEU A N 1
ATOM 646 C CA . LEU A 1 78 ? 7.264 -14.496 1.106 1.00 96.31 78 LEU A CA 1
ATOM 647 C C . LEU A 1 78 ? 6.882 -14.346 -0.372 1.00 96.31 78 LEU A C 1
ATOM 649 O O . LEU A 1 78 ? 7.697 -14.635 -1.246 1.00 96.31 78 LEU A O 1
ATOM 653 N N . CYS A 1 79 ? 5.673 -13.865 -0.657 1.00 95.56 79 CYS A N 1
ATOM 654 C CA . CYS A 1 79 ? 5.204 -13.635 -2.022 1.00 95.56 79 CYS A CA 1
ATOM 655 C C . CYS A 1 79 ? 5.828 -12.388 -2.677 1.00 95.56 79 CYS A C 1
ATOM 657 O O . CYS A 1 79 ? 6.031 -12.374 -3.890 1.00 95.56 79 CYS A O 1
ATOM 659 N N . LEU A 1 80 ? 6.160 -11.351 -1.901 1.00 94.56 80 LEU A N 1
ATOM 660 C CA . LEU A 1 80 ? 6.778 -10.127 -2.422 1.00 94.56 80 LEU A CA 1
ATOM 661 C C . LEU A 1 80 ? 8.273 -10.294 -2.728 1.00 94.56 80 LEU A C 1
ATOM 663 O O . LEU A 1 80 ? 8.758 -9.657 -3.663 1.00 94.56 80 LEU A O 1
ATOM 667 N N . ILE A 1 81 ? 8.995 -11.154 -1.996 1.00 94.50 81 ILE A N 1
ATOM 668 C CA . ILE A 1 81 ? 10.449 -11.355 -2.155 1.00 94.50 81 ILE A CA 1
ATOM 669 C C . ILE A 1 81 ? 10.855 -11.605 -3.623 1.00 94.50 81 ILE A C 1
ATOM 671 O O . ILE A 1 81 ? 11.697 -10.854 -4.117 1.00 94.50 81 ILE A O 1
ATOM 675 N N . PRO A 1 82 ? 10.264 -12.569 -4.362 1.00 93.44 82 PRO A N 1
ATOM 676 C CA . PRO A 1 82 ? 10.631 -12.806 -5.760 1.00 93.44 82 PRO A CA 1
ATOM 677 C C . PRO A 1 82 ? 10.432 -11.579 -6.656 1.00 93.44 82 PRO A C 1
ATOM 679 O O . PRO A 1 82 ? 11.270 -11.290 -7.506 1.00 93.44 82 PRO A O 1
ATOM 682 N N . SER A 1 83 ? 9.352 -10.825 -6.428 1.00 92.25 83 SER A N 1
ATOM 683 C CA . SER A 1 83 ? 9.030 -9.633 -7.221 1.00 92.25 83 SER A CA 1
ATOM 684 C C . SER A 1 83 ? 10.058 -8.523 -6.993 1.00 92.25 83 SER A C 1
ATOM 686 O O . SER A 1 83 ? 10.513 -7.896 -7.946 1.00 92.25 83 SER A O 1
ATOM 688 N N . VAL A 1 84 ? 10.469 -8.312 -5.737 1.00 93.44 84 VAL A N 1
ATOM 689 C CA . VAL A 1 84 ? 11.474 -7.300 -5.368 1.00 93.44 84 VAL A CA 1
ATOM 690 C C . VAL A 1 84 ? 12.874 -7.691 -5.844 1.00 93.44 84 VAL A C 1
ATOM 692 O O . VAL A 1 84 ? 13.631 -6.819 -6.256 1.00 93.44 84 VAL A O 1
ATOM 695 N N . ILE A 1 85 ? 13.226 -8.981 -5.830 1.00 93.75 85 ILE A N 1
ATOM 696 C CA . ILE A 1 85 ? 14.514 -9.451 -6.368 1.00 93.75 85 ILE A CA 1
ATOM 697 C C . ILE A 1 85 ? 14.606 -9.173 -7.873 1.00 93.75 85 ILE A C 1
ATOM 699 O O . ILE A 1 85 ? 15.650 -8.734 -8.349 1.00 93.75 85 ILE A O 1
ATOM 703 N N . LEU A 1 86 ? 13.521 -9.408 -8.617 1.00 90.94 86 LEU A N 1
ATOM 704 C CA . LEU A 1 86 ? 13.490 -9.183 -10.063 1.00 90.94 86 LEU A CA 1
ATOM 705 C C . LEU A 1 86 ? 13.448 -7.705 -10.437 1.00 90.94 86 LEU A C 1
ATOM 707 O O . LEU A 1 86 ? 14.109 -7.300 -11.389 1.00 90.94 86 LEU A O 1
ATOM 711 N N . ASN A 1 87 ? 12.694 -6.901 -9.689 1.00 91.44 87 ASN A N 1
ATOM 712 C CA . ASN A 1 87 ? 12.668 -5.458 -9.870 1.00 91.44 87 ASN A CA 1
ATOM 713 C C . ASN A 1 87 ? 12.903 -4.737 -8.530 1.00 91.44 87 ASN A C 1
ATOM 715 O O . ASN A 1 87 ? 11.944 -4.405 -7.822 1.00 91.44 87 ASN A O 1
ATOM 719 N N . PRO A 1 88 ? 14.173 -4.431 -8.192 1.00 91.88 88 PRO A N 1
ATOM 720 C CA . PRO A 1 88 ? 14.532 -3.759 -6.942 1.00 91.88 88 PRO A CA 1
ATOM 721 C C . PRO A 1 88 ? 13.884 -2.384 -6.765 1.00 91.88 88 PRO A C 1
ATOM 723 O O . PRO A 1 88 ? 13.733 -1.922 -5.634 1.00 91.88 88 PRO A O 1
ATOM 726 N N . SER A 1 89 ? 13.439 -1.740 -7.851 1.00 91.69 89 SER A N 1
ATOM 727 C CA . SER A 1 89 ? 12.738 -0.454 -7.766 1.00 91.69 89 SER A CA 1
ATOM 728 C C . SER A 1 89 ? 11.421 -0.553 -6.993 1.00 91.69 89 SER A C 1
ATOM 730 O O . SER A 1 89 ? 10.974 0.444 -6.427 1.00 91.69 89 SER A O 1
ATOM 732 N N . LEU A 1 90 ? 10.821 -1.746 -6.887 1.00 92.50 90 LEU A N 1
ATOM 733 C CA . LEU A 1 90 ? 9.633 -1.968 -6.058 1.00 92.50 90 LEU A CA 1
ATOM 734 C C . LEU A 1 90 ? 9.880 -1.653 -4.575 1.00 92.50 90 LEU A C 1
ATOM 736 O O . LEU A 1 90 ? 8.940 -1.310 -3.857 1.00 92.50 90 LEU A O 1
ATOM 740 N N . PHE A 1 91 ? 11.136 -1.705 -4.116 1.00 93.31 91 PHE A N 1
ATOM 741 C CA . PHE A 1 91 ? 11.501 -1.370 -2.742 1.00 93.31 91 PHE A CA 1
ATOM 742 C C . PHE A 1 91 ? 11.147 0.080 -2.372 1.00 93.31 91 PHE A C 1
ATOM 744 O O . PHE A 1 91 ? 10.782 0.344 -1.226 1.00 93.31 91 PHE A O 1
ATOM 751 N N . TYR A 1 92 ? 11.164 1.016 -3.331 1.00 92.94 92 TYR A N 1
ATOM 752 C CA . TYR A 1 92 ? 10.831 2.424 -3.081 1.00 92.94 92 TYR A CA 1
ATOM 753 C C . TYR A 1 92 ? 9.366 2.647 -2.677 1.00 92.94 92 TYR A C 1
ATOM 755 O O . TYR A 1 92 ? 9.066 3.622 -1.985 1.00 92.94 92 TYR A O 1
ATOM 763 N N . PHE A 1 93 ? 8.453 1.731 -3.020 1.00 93.56 93 PHE A N 1
ATOM 764 C CA . PHE A 1 93 ? 7.074 1.794 -2.526 1.00 93.56 93 PHE A CA 1
ATOM 765 C C . PHE A 1 93 ? 6.958 1.441 -1.042 1.00 93.56 93 PHE A C 1
ATOM 767 O O . PHE A 1 93 ? 6.009 1.877 -0.397 1.00 93.56 93 PHE A O 1
ATOM 774 N N . GLY A 1 94 ? 7.917 0.699 -0.479 1.00 92.81 94 GLY A N 1
ATOM 775 C CA . GLY A 1 94 ? 7.918 0.295 0.928 1.00 92.81 94 GLY A CA 1
ATOM 776 C C . GLY A 1 94 ? 7.852 1.488 1.890 1.00 92.81 94 GLY A C 1
ATOM 777 O O . GLY A 1 94 ? 6.890 1.584 2.653 1.00 92.81 94 GLY A O 1
ATOM 778 N N . PRO A 1 95 ? 8.807 2.437 1.841 1.00 94.75 95 PRO A N 1
ATOM 779 C CA . PRO A 1 95 ? 8.768 3.646 2.665 1.00 94.75 95 PRO A CA 1
ATOM 780 C C . PRO A 1 95 ? 7.491 4.479 2.481 1.00 94.75 95 PRO A C 1
ATOM 782 O O . PRO A 1 95 ? 6.945 4.983 3.462 1.00 94.75 95 PRO A O 1
ATOM 785 N N . LEU A 1 96 ? 6.980 4.585 1.248 1.00 94.44 96 LEU A N 1
ATOM 786 C CA . LEU A 1 96 ? 5.738 5.307 0.957 1.00 94.44 96 LEU A CA 1
ATOM 787 C C . LEU A 1 96 ? 4.522 4.633 1.614 1.00 94.44 96 LEU A C 1
ATOM 789 O O . LEU A 1 96 ? 3.730 5.300 2.282 1.00 94.44 96 LEU A O 1
ATOM 793 N N . LEU A 1 97 ? 4.402 3.310 1.473 1.00 94.56 97 LEU A N 1
ATOM 794 C CA . LEU A 1 97 ? 3.360 2.512 2.121 1.00 94.56 97 LEU A CA 1
ATOM 795 C C . LEU A 1 97 ? 3.442 2.629 3.643 1.00 94.56 97 LEU A C 1
ATOM 797 O O . LEU A 1 97 ? 2.414 2.817 4.288 1.00 94.56 97 LEU A O 1
ATOM 801 N N . LEU A 1 98 ? 4.648 2.574 4.217 1.00 94.12 98 LEU A N 1
ATOM 802 C CA . LEU A 1 98 ? 4.855 2.744 5.655 1.00 94.12 98 LEU A CA 1
ATOM 803 C C . LEU A 1 98 ? 4.398 4.126 6.130 1.00 94.12 98 LEU A C 1
ATOM 805 O O . LEU A 1 98 ? 3.650 4.202 7.102 1.00 94.12 98 LEU A O 1
ATOM 809 N N . GLY A 1 99 ? 4.767 5.204 5.432 1.00 96.12 99 GLY A N 1
ATOM 810 C CA . GLY A 1 99 ? 4.340 6.562 5.781 1.00 96.12 99 GLY A CA 1
ATOM 811 C C . GLY A 1 99 ? 2.816 6.725 5.776 1.00 96.12 99 GLY A C 1
ATOM 812 O O . GLY A 1 99 ? 2.235 7.225 6.741 1.00 96.12 99 GLY A O 1
ATOM 813 N N . LEU A 1 100 ? 2.143 6.233 4.732 1.00 94.94 100 LEU A N 1
ATOM 814 C CA . LEU A 1 100 ? 0.678 6.276 4.640 1.00 94.94 100 LEU A CA 1
ATOM 815 C C . LEU A 1 100 ? -0.004 5.374 5.682 1.00 94.94 100 LEU A C 1
ATOM 817 O O . LEU A 1 100 ? -1.059 5.721 6.228 1.00 94.94 100 LEU A O 1
ATOM 821 N N . LEU A 1 101 ? 0.597 4.221 5.983 1.00 93.38 101 LEU A N 1
ATOM 822 C CA . LEU A 1 101 ? 0.104 3.307 7.005 1.00 93.38 101 LEU A CA 1
ATOM 823 C C . LEU A 1 101 ? 0.252 3.909 8.406 1.00 93.38 101 LEU A C 1
ATOM 825 O O . LEU A 1 101 ? -0.641 3.732 9.229 1.00 93.38 101 LEU A O 1
ATOM 829 N N . MET A 1 102 ? 1.318 4.667 8.681 1.00 94.44 102 MET A N 1
ATOM 830 C CA . MET A 1 102 ? 1.488 5.370 9.958 1.00 94.44 102 MET A CA 1
ATOM 831 C C . MET A 1 102 ? 0.362 6.377 10.208 1.00 94.44 102 MET A C 1
ATOM 833 O O . MET A 1 102 ? -0.152 6.442 11.325 1.00 94.44 102 MET A O 1
ATOM 837 N N . VAL A 1 103 ? -0.082 7.101 9.175 1.00 94.25 103 VAL A N 1
ATOM 838 C CA . VAL A 1 103 ? -1.252 7.992 9.274 1.00 94.25 103 VAL A CA 1
ATOM 839 C C . VAL A 1 103 ? -2.517 7.190 9.598 1.00 94.25 103 VAL A C 1
ATOM 841 O O . VAL A 1 103 ? -3.261 7.551 10.513 1.00 94.25 103 VAL A O 1
ATOM 844 N N . ASN A 1 104 ? -2.721 6.050 8.927 1.00 93.00 104 ASN A N 1
ATOM 845 C CA . ASN A 1 104 ? -3.845 5.150 9.210 1.00 93.00 104 ASN A CA 1
ATOM 846 C C . ASN A 1 104 ? -3.823 4.604 10.644 1.00 93.00 104 ASN A C 1
ATOM 848 O O . ASN A 1 104 ? -4.850 4.557 11.326 1.00 93.00 104 ASN A O 1
ATOM 852 N N . ILE A 1 105 ? -2.642 4.217 11.125 1.00 93.12 105 ILE A N 1
ATOM 853 C CA . ILE A 1 105 ? -2.420 3.747 12.493 1.00 93.12 105 ILE A CA 1
ATOM 854 C C . ILE A 1 105 ? -2.742 4.858 13.493 1.00 93.12 105 ILE A C 1
ATOM 856 O O . ILE A 1 105 ? -3.444 4.609 14.475 1.00 93.12 105 ILE A O 1
ATOM 860 N N . TRP A 1 106 ? -2.281 6.084 13.242 1.00 94.31 106 TRP A N 1
ATOM 861 C CA . TRP A 1 106 ? -2.557 7.224 14.110 1.00 94.31 106 TRP A CA 1
ATOM 862 C C . TRP A 1 106 ? -4.064 7.473 14.237 1.00 94.31 106 TRP A C 1
ATOM 864 O O . TRP A 1 106 ? -4.577 7.529 15.358 1.00 94.31 106 TRP A O 1
ATOM 874 N N . HIS A 1 107 ? -4.791 7.517 13.116 1.00 92.62 107 HIS A N 1
ATOM 875 C CA . HIS A 1 107 ? -6.250 7.672 13.107 1.00 92.62 107 HIS A CA 1
ATOM 876 C C . HIS A 1 107 ? -6.973 6.503 13.787 1.00 92.62 107 HIS A C 1
ATOM 878 O O . HIS A 1 107 ? -7.937 6.707 14.525 1.00 92.62 107 HIS A O 1
ATOM 884 N N . THR A 1 108 ? -6.477 5.281 13.602 1.00 90.69 108 THR A N 1
ATOM 885 C CA . THR A 1 108 ? -7.001 4.074 14.254 1.00 90.69 108 THR A CA 1
ATOM 886 C C . THR A 1 108 ? -6.882 4.146 15.777 1.00 90.69 108 THR A C 1
ATOM 888 O O . THR A 1 108 ? -7.842 3.866 16.495 1.00 90.69 108 THR A O 1
ATOM 891 N N . ILE A 1 109 ? -5.719 4.556 16.292 1.00 89.94 109 ILE A N 1
ATOM 892 C CA . ILE A 1 109 ? -5.473 4.676 17.737 1.00 89.94 109 ILE A CA 1
ATOM 893 C C . ILE A 1 109 ? -6.328 5.799 18.345 1.00 89.94 109 ILE A C 1
ATOM 895 O O . ILE A 1 109 ? -6.877 5.628 19.434 1.00 89.94 109 ILE A O 1
ATOM 899 N N 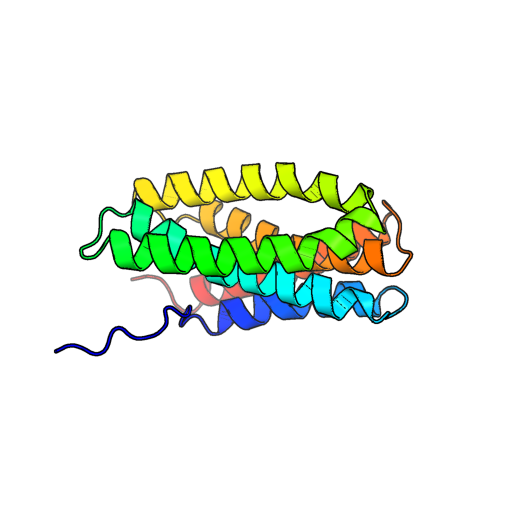. HIS A 1 110 ? -6.497 6.911 17.624 1.00 90.62 110 HIS A N 1
ATOM 900 C CA . HIS A 1 110 ? -7.315 8.054 18.049 1.00 90.62 110 HIS A CA 1
ATOM 901 C C . HIS A 1 110 ? -8.815 7.885 17.750 1.00 90.62 110 HIS A C 1
ATOM 903 O O . HIS A 1 110 ? -9.585 8.818 17.971 1.00 90.62 110 HIS A O 1
ATOM 909 N N . LYS A 1 111 ? -9.251 6.708 17.270 1.00 87.88 111 LYS A N 1
ATOM 910 C CA . LYS A 1 111 ? -10.652 6.395 16.925 1.00 87.88 111 LYS A CA 1
ATOM 911 C C . LYS A 1 111 ? -11.273 7.371 15.911 1.00 87.88 111 LYS A C 1
ATOM 913 O O . LYS A 1 111 ? -12.479 7.604 15.923 1.00 87.88 111 LYS A O 1
ATOM 918 N N . SER A 1 112 ? -10.459 7.928 15.017 1.00 88.44 112 SER A N 1
ATOM 919 C CA . SER A 1 112 ? -10.847 8.909 13.997 1.00 88.44 112 SER A CA 1
ATOM 920 C C . SER A 1 112 ? -10.754 8.337 12.576 1.00 88.44 112 SER A C 1
ATOM 922 O O . SER A 1 112 ? -10.431 9.041 11.626 1.00 88.44 112 SER A O 1
ATOM 924 N N . GLU A 1 113 ? -11.078 7.054 12.409 1.00 84.88 113 GLU A N 1
ATOM 925 C CA . GLU A 1 113 ? -10.993 6.321 11.132 1.00 84.88 113 GLU A CA 1
ATOM 926 C C . GLU A 1 113 ? -11.863 6.915 10.016 1.00 84.88 113 GLU A C 1
ATOM 928 O O . GLU A 1 113 ? -11.533 6.785 8.842 1.00 84.88 113 GLU A O 1
ATOM 933 N N . ARG A 1 114 ? -12.954 7.606 10.374 1.00 82.19 114 ARG A N 1
ATOM 934 C CA . ARG A 1 114 ? -13.852 8.278 9.417 1.00 82.19 114 ARG A CA 1
ATOM 935 C C . ARG A 1 114 ? -13.309 9.613 8.896 1.00 82.19 114 ARG A C 1
ATOM 937 O O . ARG A 1 114 ? -13.944 10.241 8.040 1.00 82.19 114 ARG A O 1
ATOM 944 N N . ALA A 1 115 ? -12.160 10.057 9.412 1.00 88.88 115 ALA A N 1
ATOM 945 C CA . ALA A 1 115 ? -11.522 11.291 8.989 1.00 88.88 115 ALA A CA 1
ATOM 946 C C . ALA A 1 115 ? -11.197 11.254 7.494 1.00 88.88 115 ALA A C 1
ATOM 948 O O . ALA A 1 115 ? -10.750 10.246 6.947 1.00 88.88 115 ALA A O 1
ATOM 949 N N . MET A 1 116 ? -11.384 12.393 6.832 1.00 89.31 116 MET A N 1
ATOM 950 C CA . MET A 1 116 ? -11.159 12.491 5.394 1.00 89.31 116 MET A CA 1
ATOM 951 C C . MET A 1 116 ? -9.700 12.227 5.010 1.00 89.31 116 MET A C 1
ATOM 953 O O . MET A 1 116 ? -9.434 11.558 4.018 1.00 89.31 116 MET A O 1
ATOM 957 N N . LEU A 1 117 ? -8.765 12.694 5.840 1.00 91.25 117 LEU A N 1
ATOM 958 C CA . LEU A 1 117 ? -7.334 12.434 5.683 1.00 91.25 117 LEU A CA 1
ATOM 959 C C . LEU A 1 117 ? -7.019 10.935 5.714 1.00 91.25 117 LEU A C 1
ATOM 961 O O . LEU A 1 117 ? -6.282 10.449 4.861 1.00 91.25 117 LEU A O 1
ATOM 965 N N . ASN A 1 118 ? -7.642 10.194 6.634 1.00 93.00 118 ASN A N 1
ATOM 966 C CA . ASN A 1 118 ? -7.490 8.746 6.715 1.00 93.00 118 ASN A CA 1
ATOM 967 C C . ASN A 1 118 ? -7.958 8.056 5.425 1.00 93.00 118 ASN A C 1
ATOM 969 O O . ASN A 1 118 ? -7.239 7.227 4.872 1.00 93.00 118 ASN A O 1
ATOM 973 N N . ASN A 1 119 ? -9.121 8.460 4.900 1.00 91.94 119 ASN A N 1
ATOM 974 C CA . ASN A 1 119 ? -9.648 7.933 3.639 1.00 91.94 119 ASN A CA 1
ATOM 975 C C . ASN A 1 119 ? -8.715 8.229 2.459 1.00 91.94 119 ASN A C 1
ATOM 977 O O . ASN A 1 119 ? -8.440 7.334 1.666 1.00 91.94 119 ASN A O 1
ATOM 981 N N . ILE A 1 120 ? -8.193 9.455 2.360 1.00 94.38 120 ILE A N 1
ATOM 982 C CA . ILE A 1 120 ? -7.230 9.835 1.316 1.00 94.38 120 ILE A CA 1
ATOM 983 C C . ILE A 1 120 ? -5.991 8.938 1.394 1.00 94.38 120 ILE A C 1
ATOM 985 O O . ILE A 1 120 ? -5.591 8.359 0.386 1.00 94.38 120 ILE A O 1
ATOM 989 N N . CYS A 1 121 ? -5.412 8.767 2.586 1.00 95.25 121 CYS A N 1
ATOM 990 C CA . CYS A 1 121 ? -4.243 7.912 2.776 1.00 95.25 121 CYS A CA 1
ATOM 991 C C . CYS A 1 121 ? -4.535 6.444 2.444 1.00 95.25 121 CYS A C 1
ATOM 993 O O . CYS A 1 121 ? -3.718 5.802 1.792 1.00 95.25 121 CYS A O 1
ATOM 995 N N . ALA A 1 122 ? -5.691 5.913 2.847 1.00 93.31 122 ALA A N 1
ATOM 996 C CA . ALA A 1 122 ? -6.093 4.546 2.523 1.00 93.31 122 ALA A CA 1
ATOM 997 C C . ALA A 1 122 ? -6.243 4.335 1.006 1.00 93.31 122 ALA A C 1
ATOM 999 O O . ALA A 1 122 ? -5.727 3.360 0.464 1.00 93.31 122 ALA A O 1
ATOM 1000 N N . ILE A 1 123 ? -6.881 5.268 0.295 1.00 95.06 123 ILE A N 1
ATOM 1001 C CA . ILE A 1 123 ? -7.034 5.186 -1.165 1.00 95.06 123 ILE A CA 1
ATOM 1002 C C . ILE A 1 123 ? -5.679 5.312 -1.864 1.00 95.06 123 ILE A C 1
ATOM 1004 O O . ILE A 1 123 ? -5.430 4.598 -2.834 1.00 95.06 123 ILE A O 1
ATOM 1008 N N . LEU A 1 124 ? -4.780 6.169 -1.370 1.00 96.31 124 LEU A N 1
ATOM 1009 C CA . LEU A 1 124 ? -3.412 6.260 -1.885 1.00 96.31 124 LEU A CA 1
ATOM 1010 C C . LEU A 1 124 ? -2.649 4.946 -1.700 1.00 96.31 124 LEU A C 1
ATOM 1012 O O . LEU A 1 124 ? -2.000 4.511 -2.646 1.00 96.31 124 LEU A O 1
ATOM 1016 N N . ILE A 1 125 ? -2.776 4.286 -0.539 1.00 96.00 125 ILE A N 1
ATOM 1017 C CA . ILE A 1 125 ? -2.216 2.942 -0.317 1.00 96.00 125 ILE A CA 1
ATOM 1018 C C . ILE A 1 125 ? -2.730 1.998 -1.401 1.00 96.00 125 ILE A C 1
ATOM 1020 O O . ILE A 1 125 ? -1.929 1.404 -2.114 1.00 96.00 125 ILE A O 1
ATOM 1024 N N . PHE A 1 126 ? -4.048 1.911 -1.588 1.00 95.06 126 PHE A N 1
ATOM 1025 C CA . PHE A 1 126 ? -4.622 1.020 -2.596 1.00 95.06 126 PHE A CA 1
ATOM 1026 C C . PHE A 1 126 ? -4.176 1.348 -4.026 1.00 95.06 126 PHE A C 1
ATOM 1028 O O . PHE A 1 126 ? -3.894 0.449 -4.819 1.00 95.06 126 PHE A O 1
ATOM 1035 N N . SER A 1 127 ? -4.038 2.636 -4.334 1.00 95.88 127 SER A N 1
ATOM 1036 C CA . SER A 1 127 ? -3.633 3.120 -5.654 1.00 95.88 127 SER A CA 1
ATOM 1037 C C . SER A 1 127 ? -2.192 2.751 -6.012 1.00 95.88 127 SER A C 1
ATOM 1039 O O . SER A 1 127 ? -1.897 2.655 -7.198 1.00 95.88 127 SER A O 1
ATOM 1041 N N . ILE A 1 128 ? -1.311 2.493 -5.033 1.00 95.81 128 ILE A N 1
ATOM 1042 C CA . ILE A 1 128 ? 0.085 2.059 -5.260 1.00 95.81 128 ILE A CA 1
ATOM 1043 C C . ILE A 1 128 ? 0.163 0.673 -5.921 1.00 95.81 128 ILE A C 1
ATOM 1045 O O . ILE A 1 128 ? 1.126 0.394 -6.638 1.00 95.81 128 ILE A O 1
ATOM 1049 N N . GLY A 1 129 ? -0.862 -0.173 -5.762 1.00 94.94 129 GLY A N 1
ATOM 1050 C CA . GLY A 1 129 ? -0.908 -1.484 -6.415 1.00 94.94 129 GLY A CA 1
ATOM 1051 C C . GLY A 1 129 ? -0.789 -1.405 -7.943 1.00 94.94 129 GLY A C 1
ATOM 1052 O O . GLY A 1 129 ? -0.183 -2.285 -8.551 1.00 94.94 129 GLY A O 1
ATOM 1053 N N . GLY A 1 130 ? -1.300 -0.333 -8.561 1.00 95.56 130 GLY A N 1
ATOM 1054 C CA . GLY A 1 130 ? -1.194 -0.107 -10.006 1.00 95.56 130 GLY A CA 1
ATOM 1055 C C . GLY A 1 130 ? 0.230 0.206 -10.476 1.00 95.56 130 GLY A C 1
ATOM 1056 O O . GLY A 1 130 ? 0.771 -0.558 -11.270 1.00 95.56 130 GLY A O 1
ATOM 1057 N N . PRO A 1 131 ? 0.881 1.269 -9.973 1.00 95.69 131 PRO A N 1
ATOM 1058 C CA . PRO A 1 131 ? 2.291 1.557 -10.235 1.00 95.69 131 PRO A CA 1
ATOM 1059 C C . PRO A 1 131 ? 3.230 0.376 -9.977 1.00 95.69 131 PRO A C 1
ATOM 1061 O O . PRO A 1 131 ? 4.130 0.132 -10.777 1.00 95.69 131 PRO A O 1
ATOM 1064 N N . ALA A 1 132 ? 3.007 -0.384 -8.898 1.00 95.62 132 ALA A N 1
ATOM 1065 C CA . ALA A 1 132 ? 3.806 -1.567 -8.590 1.00 95.62 132 ALA A CA 1
ATOM 1066 C C . ALA A 1 132 ? 3.651 -2.665 -9.656 1.00 95.62 132 ALA A C 1
ATOM 1068 O O . ALA A 1 132 ? 4.644 -3.249 -10.086 1.00 95.62 132 ALA A O 1
ATOM 1069 N N . ALA A 1 133 ? 2.422 -2.923 -10.117 1.00 96.06 133 ALA A N 1
ATOM 1070 C CA . ALA A 1 133 ? 2.186 -3.848 -11.220 1.00 96.06 133 ALA A CA 1
ATOM 1071 C C . ALA A 1 133 ? 2.813 -3.333 -12.526 1.00 96.06 133 ALA A C 1
ATOM 1073 O O . ALA A 1 133 ? 3.539 -4.081 -13.169 1.00 96.06 133 ALA A O 1
ATOM 1074 N N . TYR A 1 134 ? 2.624 -2.055 -12.861 1.00 96.06 134 TYR A N 1
ATOM 1075 C CA . TYR A 1 134 ? 3.163 -1.445 -14.080 1.00 96.06 134 TYR A CA 1
ATOM 1076 C C . TYR A 1 134 ? 4.696 -1.529 -14.165 1.00 96.06 134 TYR A C 1
ATOM 1078 O O . TYR A 1 134 ? 5.246 -1.938 -15.189 1.00 96.06 134 TYR A O 1
ATOM 1086 N N . LEU A 1 135 ? 5.395 -1.206 -13.071 1.00 94.44 135 LEU A N 1
ATOM 1087 C CA . LEU A 1 135 ? 6.858 -1.307 -12.998 1.00 94.44 135 LEU A CA 1
ATOM 1088 C C . LEU A 1 135 ? 7.353 -2.743 -13.159 1.00 94.44 135 LEU A C 1
ATOM 1090 O O . LEU A 1 135 ? 8.398 -2.973 -13.762 1.00 94.44 135 LEU A O 1
ATOM 1094 N N . LEU A 1 136 ? 6.618 -3.723 -12.631 1.00 91.75 136 LEU A N 1
ATOM 1095 C CA . LEU A 1 136 ? 6.981 -5.123 -12.818 1.00 91.75 136 LEU A CA 1
ATOM 1096 C C . LEU A 1 136 ? 6.834 -5.543 -14.290 1.00 91.75 136 LEU A C 1
ATOM 1098 O O . LEU A 1 136 ? 7.681 -6.272 -14.792 1.00 91.75 136 LEU A O 1
ATOM 1102 N N . SER A 1 137 ? 5.824 -5.026 -14.993 1.00 86.31 137 SER A N 1
ATOM 1103 C CA . SER A 1 137 ? 5.509 -5.305 -16.402 1.00 86.31 137 SER A CA 1
ATOM 1104 C C . SER A 1 137 ? 6.349 -4.533 -17.437 1.00 86.31 137 SER A C 1
ATOM 1106 O O . SER A 1 137 ? 5.858 -4.224 -18.520 1.00 86.31 137 SER A O 1
ATOM 1108 N N . GLY A 1 138 ? 7.593 -4.172 -17.103 1.00 84.88 138 GLY A N 1
ATOM 1109 C CA . GLY A 1 138 ? 8.494 -3.428 -17.998 1.00 84.88 138 GLY A CA 1
ATOM 1110 C C . GLY A 1 138 ? 8.257 -1.913 -18.040 1.00 84.88 138 GLY A C 1
ATOM 1111 O O . GLY A 1 138 ? 8.949 -1.204 -18.770 1.00 84.88 138 GLY A O 1
ATOM 1112 N N . GLY A 1 139 ? 7.313 -1.405 -17.244 1.00 89.25 139 GLY A N 1
ATOM 1113 C CA . GLY A 1 139 ? 7.097 0.023 -17.065 1.00 89.25 139 GLY A CA 1
ATOM 1114 C C . GLY A 1 139 ? 8.271 0.708 -16.367 1.00 89.25 139 GLY A C 1
ATOM 1115 O O . GLY A 1 139 ? 9.116 0.073 -15.732 1.00 89.25 139 GLY A O 1
ATOM 1116 N N . SER A 1 140 ? 8.314 2.034 -16.462 1.00 91.44 140 SER A N 1
ATOM 1117 C CA . SER A 1 140 ? 9.358 2.859 -15.852 1.00 91.44 140 SER A CA 1
ATOM 1118 C C . SER A 1 140 ? 8.761 3.931 -14.937 1.00 91.44 140 SER A C 1
ATOM 1120 O O . SER A 1 140 ? 7.542 4.057 -14.814 1.00 91.44 140 SER A O 1
ATOM 1122 N N . TRP A 1 141 ? 9.613 4.712 -14.268 1.00 91.56 141 TRP A N 1
ATOM 1123 C CA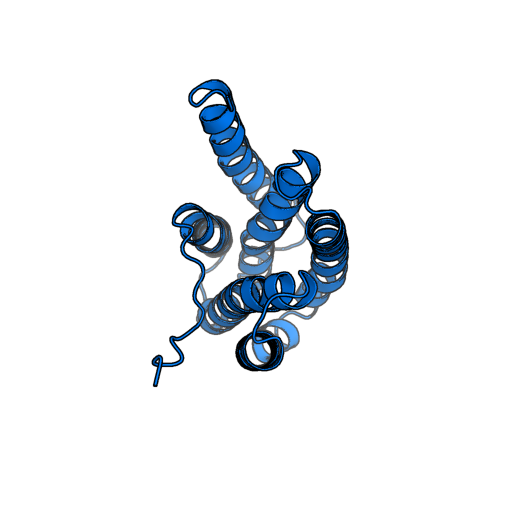 . TRP A 1 141 ? 9.193 5.877 -13.481 1.00 91.56 141 TRP A CA 1
ATOM 1124 C C . TRP A 1 141 ? 8.806 7.039 -14.407 1.00 91.56 141 TRP A C 1
ATOM 1126 O O . TRP A 1 141 ? 9.488 8.060 -14.482 1.00 91.56 141 TRP A O 1
ATOM 1136 N N . ASP A 1 142 ? 7.724 6.853 -15.156 1.00 94.25 142 ASP A N 1
ATOM 1137 C CA . ASP A 1 142 ? 7.292 7.729 -16.236 1.00 94.25 142 ASP A CA 1
ATOM 1138 C C . ASP A 1 142 ? 5.918 8.365 -15.972 1.00 94.25 142 ASP A C 1
ATOM 1140 O O . ASP A 1 142 ? 5.277 8.209 -14.926 1.00 94.25 142 ASP A O 1
ATOM 1144 N N . ARG A 1 143 ? 5.453 9.121 -16.971 1.00 94.69 143 ARG A N 1
ATOM 1145 C CA . ARG A 1 143 ? 4.135 9.755 -16.952 1.00 94.69 143 ARG A CA 1
ATOM 1146 C C . ARG A 1 143 ? 3.002 8.727 -16.889 1.00 94.69 143 ARG A C 1
ATOM 1148 O O . ARG A 1 143 ? 1.981 9.024 -16.277 1.00 94.69 143 ARG A O 1
ATOM 1155 N N . MET A 1 144 ? 3.160 7.552 -17.496 1.00 94.50 144 MET A N 1
ATOM 1156 C CA . MET A 1 144 ? 2.123 6.520 -17.515 1.00 94.50 144 MET A CA 1
ATOM 1157 C C . MET A 1 144 ? 1.890 5.969 -16.107 1.00 94.50 144 MET A C 1
ATOM 1159 O O . MET A 1 144 ? 0.746 5.899 -15.660 1.00 94.50 144 MET A O 1
ATOM 1163 N N . MET A 1 145 ? 2.961 5.705 -15.357 1.00 95.00 145 MET A N 1
ATOM 1164 C CA . MET A 1 145 ? 2.876 5.303 -13.951 1.00 95.00 145 MET A CA 1
ATOM 1165 C C . MET A 1 145 ? 2.105 6.334 -13.109 1.00 95.00 145 MET A C 1
ATOM 1167 O O . MET A 1 145 ? 1.210 5.977 -12.336 1.00 95.00 145 MET A O 1
ATOM 1171 N N . ALA A 1 146 ? 2.414 7.623 -13.288 1.00 95.00 146 ALA A N 1
ATOM 1172 C CA . ALA A 1 146 ? 1.720 8.706 -12.595 1.00 95.00 146 ALA A CA 1
ATOM 1173 C C . ALA A 1 146 ? 0.231 8.781 -12.979 1.00 95.00 146 ALA A C 1
ATOM 1175 O O . ALA A 1 146 ? -0.614 8.991 -12.109 1.00 95.00 146 ALA A O 1
ATOM 1176 N N . LEU A 1 147 ? -0.105 8.563 -14.255 1.00 95.75 147 LEU A N 1
ATOM 1177 C CA . LEU A 1 147 ? -1.490 8.529 -14.731 1.00 95.75 147 LEU A CA 1
ATOM 1178 C C . LEU A 1 147 ? -2.272 7.346 -14.153 1.00 95.75 147 LEU A C 1
ATOM 1180 O O . LEU A 1 147 ? -3.408 7.541 -13.733 1.00 95.75 147 LEU A O 1
ATOM 1184 N N . ILE A 1 148 ? -1.673 6.155 -14.063 1.00 95.25 148 ILE A N 1
ATOM 1185 C CA . ILE A 1 148 ? -2.301 4.971 -13.448 1.00 95.25 148 ILE A CA 1
ATOM 1186 C C . ILE A 1 148 ? -2.627 5.246 -11.977 1.00 95.25 148 ILE A C 1
ATOM 1188 O O . ILE A 1 148 ? -3.744 4.977 -11.521 1.00 95.25 148 ILE A O 1
ATOM 1192 N N . MET A 1 149 ? -1.670 5.817 -11.239 1.00 95.25 149 MET A N 1
ATOM 1193 C CA . MET A 1 149 ? -1.862 6.181 -9.836 1.00 95.25 149 MET A CA 1
ATOM 1194 C C . MET A 1 149 ? -2.951 7.244 -9.677 1.00 95.25 149 MET A C 1
ATOM 1196 O O . MET A 1 149 ? -3.855 7.079 -8.859 1.00 95.25 149 MET A O 1
ATOM 1200 N N . LEU A 1 150 ? -2.884 8.318 -10.469 1.00 95.94 150 LEU A N 1
ATOM 1201 C CA . LEU A 1 150 ? -3.827 9.430 -10.409 1.00 95.94 150 LEU A CA 1
ATOM 1202 C C . LEU A 1 150 ? -5.241 8.988 -10.790 1.00 95.94 150 LEU A C 1
ATOM 1204 O O . LEU A 1 150 ? -6.192 9.341 -10.100 1.00 95.94 150 LEU A O 1
ATOM 1208 N N . PHE A 1 151 ? -5.388 8.196 -11.852 1.00 95.12 151 PHE A N 1
ATOM 1209 C CA . PHE A 1 151 ? -6.675 7.662 -12.285 1.00 95.12 151 PHE A CA 1
ATOM 1210 C C . PHE A 1 151 ? -7.296 6.773 -11.207 1.00 95.12 151 PHE A C 1
ATOM 1212 O O . PHE A 1 151 ? -8.446 6.988 -10.827 1.00 95.12 151 PHE A O 1
ATOM 1219 N N . SER A 1 152 ? -6.518 5.830 -10.664 1.00 95.12 152 SER A N 1
ATOM 1220 C CA . SER A 1 152 ? -6.966 4.951 -9.578 1.00 95.12 152 SER A CA 1
ATOM 1221 C C . SER A 1 152 ? -7.407 5.766 -8.362 1.00 95.12 152 SER A C 1
ATOM 1223 O O . SER A 1 152 ? -8.506 5.569 -7.841 1.00 95.12 152 SER A O 1
ATOM 1225 N N . PHE A 1 153 ? -6.591 6.744 -7.962 1.00 96.06 153 PHE A N 1
ATOM 1226 C CA . PHE A 1 153 ? -6.892 7.621 -6.840 1.00 96.06 153 PHE A CA 1
ATOM 1227 C C . PHE A 1 153 ? -8.175 8.424 -7.070 1.00 96.06 153 PHE A C 1
ATOM 1229 O O . PHE A 1 153 ? -9.070 8.390 -6.230 1.00 96.06 153 PHE A O 1
ATOM 1236 N N . LEU A 1 154 ? -8.302 9.116 -8.206 1.00 95.38 154 LEU A N 1
ATOM 1237 C CA . LEU A 1 154 ? -9.469 9.946 -8.515 1.00 95.38 154 LEU A CA 1
ATOM 1238 C C . LEU A 1 154 ? -10.749 9.119 -8.639 1.00 95.38 154 LEU A C 1
ATOM 1240 O O . LEU A 1 154 ? -11.790 9.547 -8.144 1.00 95.38 154 LEU A O 1
ATOM 1244 N N . HIS A 1 155 ? -10.677 7.933 -9.246 1.00 93.38 155 HIS A N 1
ATOM 1245 C CA . HIS A 1 155 ? -11.820 7.034 -9.381 1.00 93.38 155 HIS A CA 1
ATOM 1246 C C . HIS A 1 155 ? -12.373 6.632 -8.008 1.00 93.38 155 HIS A C 1
ATOM 1248 O O . HIS A 1 155 ? -13.556 6.830 -7.712 1.00 93.38 155 HIS A O 1
ATOM 1254 N N . PHE A 1 156 ? -11.506 6.128 -7.127 1.00 93.00 156 PHE A N 1
ATOM 1255 C CA . PHE A 1 156 ? -11.927 5.690 -5.799 1.00 93.00 156 PHE A CA 1
ATOM 1256 C C . PHE A 1 156 ? -12.273 6.855 -4.876 1.00 93.00 156 PHE A C 1
ATOM 1258 O O . PHE A 1 156 ? -13.271 6.785 -4.158 1.00 93.00 156 PHE A O 1
ATOM 1265 N N . MET A 1 157 ? -11.528 7.956 -4.934 1.00 93.50 157 MET A N 1
ATOM 1266 C CA . MET A 1 157 ? -11.845 9.156 -4.164 1.00 93.50 157 MET A CA 1
ATOM 1267 C C . MET A 1 157 ? -13.196 9.750 -4.584 1.00 93.50 157 MET A C 1
ATOM 1269 O O . MET A 1 157 ? -14.001 10.115 -3.727 1.00 93.50 157 MET A O 1
ATOM 1273 N N . GLY A 1 158 ? -13.486 9.775 -5.887 1.00 91.00 158 GLY A N 1
ATOM 1274 C CA . GLY A 1 158 ? -14.781 10.178 -6.432 1.00 91.00 158 GLY A CA 1
ATOM 1275 C C . GLY A 1 158 ? -15.929 9.326 -5.889 1.00 91.00 158 GLY A C 1
ATOM 1276 O O . GLY A 1 158 ? -16.945 9.873 -5.463 1.00 91.00 158 GLY A O 1
ATOM 1277 N N . SER A 1 159 ? -15.741 8.003 -5.802 1.00 88.69 159 SER A N 1
ATOM 1278 C CA . SER A 1 159 ? -16.737 7.102 -5.204 1.00 88.69 159 SER A CA 1
ATOM 1279 C C . SER A 1 159 ? -16.997 7.412 -3.723 1.00 88.69 159 SER A C 1
ATOM 1281 O O . SER A 1 159 ? -18.148 7.448 -3.291 1.00 88.69 159 SER A O 1
ATOM 1283 N N . VAL A 1 160 ? -15.951 7.735 -2.951 1.00 87.44 160 VAL A N 1
ATOM 1284 C CA . VAL A 1 160 ? -16.083 8.102 -1.532 1.00 87.44 160 VAL A CA 1
ATOM 1285 C C . VAL A 1 160 ? -16.820 9.429 -1.371 1.00 87.44 160 VAL A C 1
ATOM 1287 O O . VAL A 1 160 ? -17.708 9.533 -0.525 1.00 87.44 160 VAL A O 1
ATOM 1290 N N . PHE A 1 161 ? -16.501 10.435 -2.189 1.00 87.69 161 PHE A N 1
ATOM 1291 C CA . PHE A 1 161 ? -17.234 11.704 -2.196 1.00 87.69 161 PHE A CA 1
ATOM 1292 C C . PHE A 1 161 ? -18.702 11.520 -2.583 1.00 87.69 161 PHE A C 1
ATOM 1294 O O . PHE A 1 161 ? -19.582 12.104 -1.947 1.00 87.69 161 PHE A O 1
ATOM 1301 N N . PHE A 1 162 ? -18.983 10.692 -3.588 1.00 86.19 162 PHE A N 1
ATOM 1302 C CA . PHE A 1 162 ? -20.347 10.376 -3.998 1.00 86.19 162 PHE A CA 1
ATOM 1303 C C . PHE A 1 162 ? -21.132 9.725 -2.854 1.00 86.19 162 PHE A C 1
ATOM 1305 O O . PHE A 1 162 ? -22.205 10.201 -2.494 1.00 86.19 162 PHE A O 1
ATOM 1312 N N . VAL A 1 163 ? -20.564 8.707 -2.200 1.00 84.00 163 VAL A N 1
ATOM 1313 C CA . VAL A 1 163 ? -21.219 8.053 -1.061 1.00 84.00 163 VAL A CA 1
ATOM 1314 C C . VAL A 1 163 ? -21.448 9.042 0.082 1.00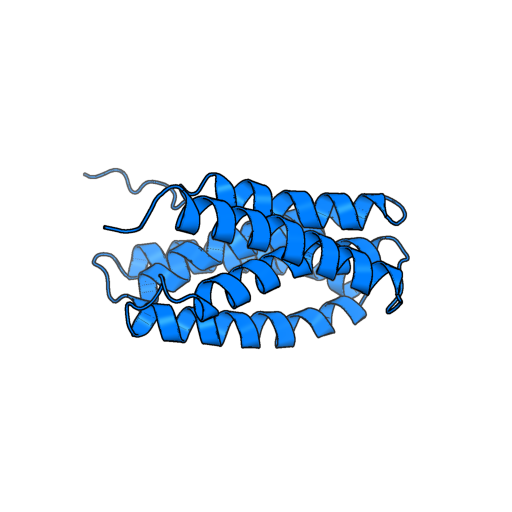 84.00 163 VAL A C 1
ATOM 1316 O O . VAL A 1 163 ? -22.563 9.120 0.582 1.00 84.00 163 VAL A O 1
ATOM 1319 N N . LYS A 1 164 ? -20.448 9.850 0.458 1.00 82.56 164 LYS A N 1
ATOM 1320 C CA . LYS A 1 164 ? -20.594 10.832 1.549 1.00 82.56 164 LYS A CA 1
ATOM 1321 C C . LYS A 1 164 ? -21.578 11.966 1.235 1.00 82.56 164 LYS A C 1
ATOM 1323 O O . LYS A 1 164 ? -22.183 12.509 2.157 1.00 82.56 164 LYS A O 1
ATOM 1328 N N . SER A 1 165 ? -21.730 12.347 -0.034 1.00 84.44 165 SER A N 1
ATOM 1329 C CA . SER A 1 165 ? -22.668 13.403 -0.449 1.00 84.44 165 SER A CA 1
ATOM 1330 C C . SER A 1 165 ? -24.109 12.903 -0.565 1.00 84.44 165 SER A C 1
ATOM 1332 O O . SER A 1 165 ? -25.024 13.610 -0.145 1.00 84.44 165 SER A O 1
ATOM 1334 N N . VAL A 1 166 ? -24.317 11.688 -1.084 1.00 82.62 166 VAL A N 1
ATOM 1335 C CA . VAL A 1 166 ? -25.647 11.079 -1.255 1.00 82.62 166 VAL A CA 1
ATOM 1336 C C . VAL A 1 166 ? -26.155 10.475 0.052 1.00 82.62 166 VAL A C 1
ATOM 1338 O O . VAL A 1 166 ? -27.269 10.763 0.491 1.00 82.62 166 VAL A O 1
ATOM 1341 N N . PHE A 1 167 ? -25.325 9.674 0.715 1.00 72.88 167 PHE A N 1
ATOM 1342 C CA . PHE A 1 167 ? -25.614 9.084 2.018 1.00 72.88 167 PHE A CA 1
ATOM 1343 C C . PHE A 1 167 ? -25.050 10.005 3.089 1.00 72.88 167 PHE A C 1
ATOM 1345 O O . PHE A 1 167 ? -24.024 9.733 3.708 1.00 72.88 167 PHE A O 1
ATOM 1352 N N . ARG A 1 168 ? -25.710 11.153 3.248 1.00 59.34 168 ARG A N 1
ATOM 1353 C CA . ARG A 1 168 ? -25.394 12.156 4.264 1.00 59.34 168 ARG A CA 1
ATOM 1354 C C . ARG A 1 168 ? -25.215 11.449 5.614 1.00 59.34 168 ARG A C 1
ATOM 1356 O O . ARG A 1 168 ? -26.181 10.884 6.125 1.00 59.34 168 ARG A O 1
ATOM 1363 N N . GLU A 1 169 ? -23.995 11.457 6.159 1.00 54.41 169 GLU A N 1
ATOM 1364 C CA . GLU A 1 169 ? -23.718 11.021 7.533 1.00 54.41 169 GLU A CA 1
ATOM 1365 C C . GLU A 1 169 ? -24.615 11.866 8.464 1.00 54.41 169 GLU A C 1
ATOM 1367 O O . GLU A 1 169 ? -24.353 13.050 8.679 1.00 54.41 169 GLU A O 1
ATOM 1372 N N . ARG A 1 170 ? -25.737 11.290 8.914 1.00 45.12 170 ARG A N 1
ATOM 1373 C CA . ARG A 1 170 ? -26.461 11.727 10.112 1.00 45.12 170 ARG A CA 1
ATOM 1374 C C . ARG A 1 170 ? -25.875 11.007 11.316 1.00 45.12 170 ARG A C 1
ATOM 1376 O O . ARG A 1 170 ? -25.547 9.806 11.169 1.00 45.12 170 ARG A O 1
#